Protein AF-A0A2W5FPI5-F1 (afdb_monomer)

Solvent-accessible surface area (backbone atoms only — not comparable to full-atom values): 6799 Å² total; per-residue (Å²): 104,48,68,71,57,52,54,51,28,51,50,28,38,52,53,10,49,49,30,31,54,52,7,72,76,38,72,69,70,50,23,56,49,14,47,40,55,10,27,52,26,40,21,51,25,17,48,60,39,38,32,71,93,38,28,81,51,69,69,59,20,52,53,20,32,53,46,23,54,62,28,43,45,60,48,50,53,52,50,52,51,52,33,50,52,30,52,73,70,68,37,62,70,60,23,51,52,46,49,50,51,51,49,54,50,51,52,51,53,49,49,66,61,34,53,83,38,70,67,50,40,49,52,41,45,74,69,63,71,53,75,85,72,129

pLDDT: mean 82.78, std 10.66, range [35.72, 94.56]

Sequence (134 aa):
MRPTTIVLQCACALIGLLFVLVGLGAKGNAFVGGLVFGSMMFLFASILGADYSTNADAKSRRIFKALALLFACPVLAIGIFYLYETLSAAQWVDASTVAIRLLVYALAVVGIVFDHHPVVRRAVQRLGFSASKR

Mean predicted aligned error: 7.44 Å

Structure (mmCIF, N/CA/C/O backbone):
data_AF-A0A2W5FPI5-F1
#
_entry.id   AF-A0A2W5FPI5-F1
#
loop_
_atom_site.group_PDB
_atom_site.id
_atom_site.type_symbol
_atom_site.label_atom_id
_atom_site.label_alt_id
_atom_site.label_comp_id
_atom_site.label_asym_id
_atom_site.label_entity_id
_atom_site.label_seq_id
_atom_site.pdbx_PDB_ins_code
_atom_site.Cartn_x
_atom_site.Cartn_y
_atom_site.Cartn_z
_atom_site.occupancy
_atom_site.B_iso_or_equiv
_atom_site.auth_seq_id
_atom_site.auth_comp_id
_atom_site.auth_asym_id
_atom_site.auth_atom_id
_atom_site.pdbx_PDB_model_num
ATOM 1 N N . MET A 1 1 ? 6.034 -3.738 -21.566 1.00 72.06 1 MET A N 1
ATOM 2 C CA . MET A 1 1 ? 5.356 -4.219 -20.344 1.00 72.06 1 MET A CA 1
ATOM 3 C C . MET A 1 1 ? 4.520 -5.433 -20.725 1.00 72.06 1 MET A C 1
ATOM 5 O O . MET A 1 1 ? 4.034 -5.448 -21.852 1.00 72.06 1 MET A O 1
ATOM 9 N N . ARG A 1 2 ? 4.413 -6.475 -19.890 1.00 78.56 2 ARG A N 1
ATOM 10 C CA . ARG A 1 2 ? 3.654 -7.682 -20.282 1.00 78.56 2 ARG A CA 1
ATOM 11 C C . ARG A 1 2 ? 2.151 -7.363 -20.371 1.00 78.56 2 ARG A C 1
ATOM 13 O O . ARG A 1 2 ? 1.637 -6.722 -19.454 1.00 78.56 2 ARG A O 1
ATOM 20 N N . PRO A 1 3 ? 1.438 -7.816 -21.419 1.00 82.56 3 PRO A N 1
ATOM 21 C CA . PRO A 1 3 ? 0.024 -7.486 -21.614 1.00 82.56 3 PRO A CA 1
ATOM 22 C C . PRO A 1 3 ? -0.859 -7.986 -20.464 1.00 82.56 3 PRO A C 1
ATOM 24 O O . PRO A 1 3 ? -1.748 -7.271 -20.019 1.00 82.56 3 PRO A O 1
ATOM 27 N N . THR A 1 4 ? -0.556 -9.156 -19.898 1.00 84.69 4 THR A N 1
ATOM 28 C CA . THR A 1 4 ? -1.264 -9.700 -18.728 1.00 84.69 4 THR A CA 1
ATOM 29 C C . THR A 1 4 ? -1.119 -8.828 -17.480 1.00 84.69 4 THR A C 1
ATOM 31 O O . THR A 1 4 ? -2.081 -8.667 -16.733 1.00 84.69 4 THR A O 1
ATOM 34 N N . THR A 1 5 ? 0.048 -8.213 -17.262 1.00 83.88 5 THR A N 1
ATOM 35 C CA . THR A 1 5 ? 0.255 -7.285 -16.142 1.00 83.88 5 THR A CA 1
ATOM 36 C C . THR A 1 5 ? -0.536 -6.000 -16.335 1.00 83.88 5 THR A C 1
ATOM 38 O O . THR A 1 5 ? -1.142 -5.532 -15.380 1.00 83.88 5 THR A O 1
ATOM 41 N N . ILE A 1 6 ? -0.564 -5.453 -17.554 1.00 85.19 6 ILE A N 1
ATOM 42 C CA . ILE A 1 6 ? -1.347 -4.246 -17.854 1.00 85.19 6 ILE A CA 1
ATOM 43 C C . ILE A 1 6 ? -2.830 -4.505 -17.566 1.00 85.19 6 ILE A C 1
ATOM 45 O O . ILE A 1 6 ? -3.470 -3.704 -16.892 1.00 85.19 6 ILE A O 1
ATOM 49 N N . VAL A 1 7 ? -3.361 -5.651 -18.006 1.00 88.81 7 VAL A N 1
ATOM 50 C CA . VAL A 1 7 ? -4.756 -6.033 -17.737 1.00 88.81 7 VAL A CA 1
ATOM 51 C C . VAL A 1 7 ? -5.022 -6.114 -16.234 1.00 88.81 7 VAL A C 1
ATOM 53 O O . VAL A 1 7 ? -6.001 -5.539 -15.762 1.00 88.81 7 VAL A O 1
ATOM 56 N N . LEU A 1 8 ? -4.138 -6.763 -15.469 1.00 88.25 8 LEU A N 1
ATOM 57 C CA . LEU A 1 8 ? -4.285 -6.866 -14.017 1.00 88.25 8 LEU A CA 1
ATOM 58 C C . LEU A 1 8 ? -4.203 -5.495 -13.329 1.00 88.25 8 LEU A C 1
ATOM 60 O O . LEU A 1 8 ? -4.989 -5.213 -12.433 1.00 88.25 8 LEU A O 1
ATOM 64 N N . GLN A 1 9 ? -3.303 -4.617 -13.773 1.00 89.88 9 GLN A N 1
ATOM 65 C CA . GLN A 1 9 ? -3.201 -3.250 -13.260 1.00 89.88 9 GLN A CA 1
ATOM 66 C C . GLN A 1 9 ? -4.458 -2.435 -13.531 1.00 89.88 9 GLN A C 1
ATOM 68 O O . GLN A 1 9 ? -4.953 -1.770 -12.623 1.00 89.88 9 GLN A O 1
ATOM 73 N N . CYS A 1 10 ? -4.979 -2.492 -14.757 1.00 90.62 10 CYS A N 1
ATOM 74 C CA . CYS A 1 10 ? -6.220 -1.821 -15.117 1.00 90.62 10 CYS A CA 1
ATOM 75 C C . CYS A 1 10 ? -7.390 -2.369 -14.297 1.00 90.62 10 CYS A C 1
ATOM 77 O O . CYS A 1 10 ? -8.167 -1.583 -13.767 1.00 90.62 10 CYS A O 1
ATOM 79 N N . ALA A 1 11 ? -7.484 -3.690 -14.121 1.00 93.00 11 ALA A N 1
ATOM 80 C CA . ALA A 1 11 ? -8.508 -4.306 -13.284 1.00 93.00 11 ALA A CA 1
ATOM 81 C C . ALA A 1 11 ? -8.406 -3.837 -11.823 1.00 93.00 11 ALA A C 1
ATOM 83 O O . ALA A 1 11 ? -9.399 -3.378 -11.264 1.00 93.00 11 ALA A O 1
ATOM 84 N N . CYS A 1 12 ? -7.211 -3.863 -11.223 1.00 92.56 12 CYS A N 1
ATOM 85 C CA . CYS A 1 12 ? -6.987 -3.350 -9.870 1.00 92.56 12 CYS A CA 1
ATOM 86 C C . CYS A 1 12 ? -7.345 -1.862 -9.756 1.00 92.56 12 CYS A C 1
ATOM 88 O O . CYS A 1 12 ? -8.026 -1.472 -8.814 1.00 92.56 12 CYS A O 1
ATOM 90 N N . ALA A 1 13 ? -6.945 -1.031 -10.720 1.00 91.00 13 ALA A N 1
ATOM 91 C CA . ALA A 1 13 ? -7.263 0.394 -10.717 1.00 91.00 13 ALA A CA 1
ATOM 92 C C . ALA A 1 13 ? -8.775 0.655 -10.843 1.00 91.00 13 ALA A C 1
ATOM 94 O O . ALA A 1 13 ? -9.304 1.511 -10.139 1.00 91.00 13 ALA A O 1
ATOM 95 N N . LEU A 1 14 ? -9.481 -0.099 -11.692 1.00 94.56 14 LEU A N 1
ATOM 96 C CA . LEU A 1 14 ? -10.934 0.010 -11.856 1.00 94.56 14 LEU A CA 1
ATOM 97 C C . LEU A 1 14 ? -11.685 -0.432 -10.598 1.00 94.56 14 LEU A C 1
ATOM 99 O O . LEU A 1 14 ? -12.592 0.265 -10.149 1.00 94.56 14 LEU A O 1
ATOM 103 N N . ILE A 1 15 ? -11.283 -1.555 -10.000 1.00 93.50 15 ILE A N 1
ATOM 104 C CA . ILE A 1 15 ? -11.854 -2.035 -8.736 1.00 93.50 15 ILE A CA 1
ATOM 105 C C . ILE A 1 15 ? -11.589 -1.012 -7.624 1.00 93.50 15 ILE A C 1
ATOM 107 O O . ILE A 1 15 ? -12.497 -0.673 -6.868 1.00 93.50 15 ILE A O 1
ATOM 111 N N . GLY A 1 16 ? -10.370 -0.472 -7.553 1.00 91.81 16 GLY A N 1
ATOM 112 C CA . GLY A 1 16 ? -10.008 0.568 -6.594 1.00 91.81 16 GLY A CA 1
ATOM 113 C C . GLY A 1 16 ? -10.851 1.828 -6.751 1.00 91.81 16 GLY A C 1
ATOM 114 O O . GLY A 1 16 ? -11.388 2.335 -5.766 1.00 91.81 16 GLY A O 1
ATOM 115 N N . LEU A 1 17 ? -11.040 2.289 -7.989 1.00 92.50 17 LEU A N 1
ATOM 116 C CA . LEU A 1 17 ? -11.907 3.422 -8.298 1.00 92.50 17 LEU A CA 1
ATOM 117 C C . LEU A 1 17 ? -13.347 3.161 -7.848 1.00 92.50 17 LEU A C 1
ATOM 119 O O . LEU A 1 17 ? -13.960 4.035 -7.241 1.00 92.50 17 LEU A O 1
ATOM 123 N N . LEU A 1 18 ? -13.873 1.959 -8.095 1.00 93.31 18 LEU A N 1
ATOM 124 C CA . LEU A 1 18 ? -15.224 1.584 -7.688 1.00 93.31 18 LEU A CA 1
ATOM 125 C C . LEU A 1 18 ? -15.386 1.610 -6.162 1.00 93.31 18 LEU A C 1
ATOM 127 O O . LEU A 1 18 ? -16.360 2.175 -5.673 1.00 93.31 18 LEU A O 1
ATOM 131 N N . PHE A 1 19 ? -14.415 1.094 -5.402 1.00 92.00 19 PHE A N 1
ATOM 132 C CA . PHE A 1 19 ? -14.427 1.192 -3.937 1.00 92.00 19 PHE A CA 1
ATOM 133 C C . PHE A 1 19 ? -14.380 2.637 -3.437 1.00 92.00 19 PHE A C 1
ATOM 135 O O . PHE A 1 19 ? -15.108 2.971 -2.502 1.00 92.00 19 PHE A O 1
ATOM 142 N N . VAL A 1 20 ? -13.578 3.502 -4.067 1.00 88.81 20 VAL A N 1
ATOM 143 C CA . VAL A 1 20 ? -13.548 4.931 -3.721 1.00 88.81 20 VAL A CA 1
ATOM 144 C C . VAL A 1 20 ? -14.902 5.573 -4.006 1.00 88.81 20 VAL A C 1
ATOM 146 O O . VAL A 1 20 ? -15.447 6.224 -3.124 1.00 88.81 20 VAL A O 1
ATOM 149 N N . LEU A 1 21 ? -15.478 5.365 -5.192 1.00 91.19 21 LEU A N 1
ATOM 150 C CA . LEU A 1 21 ? -16.770 5.948 -5.567 1.00 91.19 21 LEU A CA 1
ATOM 151 C C . LEU A 1 21 ? -17.906 5.479 -4.649 1.00 91.19 21 LEU A C 1
ATOM 153 O O . LEU A 1 21 ? -18.700 6.298 -4.189 1.00 91.19 21 LEU A O 1
ATOM 157 N N . VAL A 1 22 ? -17.954 4.182 -4.333 1.00 88.44 22 VAL A N 1
ATOM 158 C CA . VAL A 1 22 ? -18.921 3.624 -3.374 1.00 88.44 22 VAL A CA 1
ATOM 159 C C . VAL A 1 22 ? -18.693 4.208 -1.979 1.00 88.44 22 VAL A C 1
ATOM 161 O O . VAL A 1 22 ? -19.653 4.590 -1.316 1.00 88.44 22 VAL A O 1
ATOM 164 N N . GLY A 1 23 ? -17.434 4.339 -1.553 1.00 86.31 23 GLY A N 1
ATOM 165 C CA . GLY A 1 23 ? -17.070 4.972 -0.288 1.00 86.31 23 GLY A CA 1
ATOM 166 C C . GLY A 1 23 ? -17.535 6.425 -0.203 1.00 86.31 23 GLY A C 1
ATOM 167 O O . GLY A 1 23 ? -18.147 6.801 0.790 1.00 86.31 23 GLY A O 1
ATOM 168 N N . LEU A 1 24 ? -17.320 7.220 -1.257 1.00 85.94 24 LEU A N 1
ATOM 169 C CA . LEU A 1 24 ? -17.767 8.617 -1.346 1.00 85.94 24 LEU A CA 1
ATOM 170 C C . LEU A 1 24 ? -19.297 8.754 -1.296 1.00 85.94 24 LEU A C 1
ATOM 172 O O . LEU A 1 24 ? -19.804 9.743 -0.771 1.00 85.94 24 LEU A O 1
ATOM 176 N N . GLY A 1 25 ? -20.028 7.774 -1.832 1.00 85.44 25 GLY A N 1
ATOM 177 C CA . GLY A 1 25 ? -21.491 7.719 -1.759 1.00 85.44 25 GLY A CA 1
ATOM 178 C C . GLY A 1 25 ? -22.037 7.250 -0.405 1.00 85.44 25 GLY A C 1
ATOM 179 O O . GLY A 1 25 ? -23.230 7.405 -0.140 1.00 85.44 25 GLY A O 1
ATOM 180 N N . ALA A 1 26 ? -21.191 6.683 0.457 1.00 83.75 26 ALA A N 1
ATOM 181 C CA . ALA A 1 26 ? -21.580 6.133 1.748 1.00 83.75 26 ALA A CA 1
ATOM 182 C C . ALA A 1 26 ? -21.230 7.081 2.912 1.00 83.75 26 ALA A C 1
ATOM 184 O O . ALA A 1 26 ? -20.360 7.941 2.810 1.00 83.75 26 ALA A O 1
ATOM 185 N N . LYS A 1 27 ? -21.911 6.928 4.056 1.00 81.94 27 LYS A N 1
ATOM 186 C CA . LYS A 1 27 ? -21.642 7.705 5.282 1.00 81.94 27 LYS A CA 1
ATOM 187 C C . LYS A 1 27 ? -20.979 6.841 6.357 1.00 81.94 27 LYS A C 1
ATOM 189 O O . LYS A 1 27 ? -21.177 5.628 6.406 1.00 81.94 27 LYS A O 1
ATOM 194 N N . GLY A 1 28 ? -20.223 7.481 7.249 1.00 78.12 28 GLY A N 1
ATOM 195 C CA . GLY A 1 28 ? -19.608 6.833 8.411 1.00 78.12 28 GLY A CA 1
ATOM 196 C C . GLY A 1 28 ? -18.531 5.813 8.030 1.00 78.12 28 GLY A C 1
ATOM 197 O O . GLY A 1 28 ? -17.704 6.064 7.158 1.00 78.12 28 GLY A O 1
ATOM 198 N N . ASN A 1 29 ? -18.544 4.643 8.667 1.00 78.38 29 ASN A N 1
ATOM 199 C CA . ASN A 1 29 ? -17.490 3.631 8.508 1.00 78.38 29 ASN A CA 1
ATOM 200 C C . ASN A 1 29 ? -17.379 3.065 7.082 1.00 78.38 29 ASN A C 1
ATOM 202 O O . ASN A 1 29 ? -16.307 2.616 6.681 1.00 78.38 29 ASN A O 1
ATOM 206 N N . ALA A 1 30 ? -18.454 3.125 6.292 1.00 79.00 30 ALA A N 1
ATOM 207 C CA . ALA A 1 30 ? -18.439 2.692 4.897 1.00 79.00 30 ALA A CA 1
ATOM 208 C C . ALA A 1 30 ? -17.596 3.617 3.996 1.00 79.00 30 ALA A C 1
ATOM 210 O O . ALA A 1 30 ? -16.947 3.136 3.068 1.00 79.00 30 ALA A O 1
ATOM 211 N N . PHE A 1 31 ? -17.528 4.917 4.312 1.00 82.50 31 PHE A N 1
ATOM 212 C CA . PHE A 1 31 ? -16.643 5.869 3.632 1.00 82.50 31 PHE A CA 1
ATOM 213 C C . PHE A 1 31 ? -15.172 5.534 3.886 1.00 82.50 31 PHE A C 1
ATOM 215 O O . PHE A 1 31 ? -14.381 5.416 2.950 1.00 82.50 31 PHE A O 1
ATOM 222 N N . VAL A 1 32 ? -14.823 5.301 5.156 1.00 83.62 32 VAL A N 1
ATOM 223 C CA . VAL A 1 32 ? -13.463 4.921 5.565 1.00 83.62 32 VAL A CA 1
ATOM 224 C C . VAL A 1 32 ? -13.070 3.594 4.916 1.00 83.62 32 VAL A C 1
ATOM 226 O O . VAL A 1 32 ? -12.008 3.503 4.307 1.00 83.62 32 VAL A O 1
ATOM 229 N N . GLY A 1 33 ? -13.953 2.591 4.958 1.00 83.62 33 GLY A N 1
ATOM 230 C CA . GLY A 1 33 ? -13.732 1.300 4.306 1.00 83.62 33 GLY A CA 1
ATOM 231 C C . GLY A 1 33 ? -13.492 1.431 2.801 1.00 83.62 33 GLY A C 1
ATOM 232 O O . GLY A 1 33 ? -12.504 0.902 2.295 1.00 83.62 33 GLY A O 1
ATOM 233 N N . GLY A 1 34 ? -14.335 2.184 2.089 1.00 85.44 34 GLY A N 1
ATOM 234 C CA . GLY A 1 34 ? -14.177 2.412 0.649 1.00 85.44 34 GLY A CA 1
ATOM 235 C C . GLY A 1 34 ? -12.856 3.096 0.286 1.00 85.44 34 GLY A C 1
ATOM 236 O O . GLY A 1 34 ? -12.184 2.674 -0.655 1.00 85.44 34 GLY A O 1
ATOM 237 N N . LEU A 1 35 ? -12.419 4.085 1.074 1.00 86.12 35 LEU A N 1
ATOM 238 C CA . LEU A 1 35 ? -11.116 4.732 0.884 1.00 86.12 35 LEU A CA 1
ATOM 239 C C . LEU A 1 35 ? -9.937 3.788 1.160 1.00 86.12 35 LEU A C 1
ATOM 241 O O . LEU A 1 35 ? -8.963 3.799 0.403 1.00 86.12 35 LEU A O 1
ATOM 245 N N . VAL A 1 36 ? -10.011 2.948 2.197 1.00 87.94 36 VAL A N 1
ATOM 246 C CA . VAL A 1 36 ? -8.961 1.958 2.507 1.00 87.94 36 VAL A CA 1
ATOM 247 C C . VAL A 1 36 ? -8.857 0.921 1.397 1.00 87.94 36 VAL A C 1
ATOM 249 O O . VAL A 1 3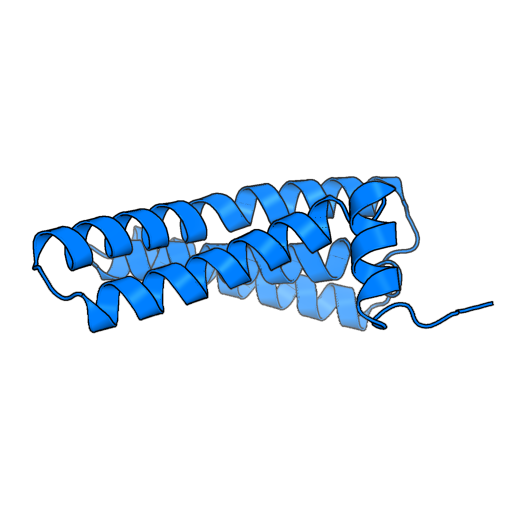6 ? -7.785 0.738 0.827 1.00 87.94 36 VAL A O 1
ATOM 252 N N . PHE A 1 37 ? -9.961 0.261 1.049 1.00 89.25 37 PHE A N 1
ATOM 253 C CA . PHE A 1 37 ? -9.942 -0.775 0.017 1.00 89.25 37 PHE A CA 1
ATOM 254 C C . PHE A 1 37 ? -9.578 -0.195 -1.350 1.00 89.25 37 PHE A C 1
ATOM 256 O O . PHE A 1 37 ? -8.774 -0.784 -2.074 1.00 89.25 37 PHE A O 1
ATOM 263 N N . GLY A 1 38 ? -10.085 0.996 -1.669 1.00 90.44 38 GLY A N 1
ATOM 264 C CA . GLY A 1 38 ? -9.721 1.726 -2.876 1.00 90.44 38 GLY A CA 1
ATOM 265 C C . GLY A 1 38 ? -8.222 2.006 -2.960 1.00 90.44 38 GLY A C 1
ATOM 266 O O . GLY A 1 38 ? -7.569 1.626 -3.934 1.00 90.44 38 GLY A O 1
ATOM 267 N N . SER A 1 39 ? -7.651 2.606 -1.912 1.00 89.31 39 SER A N 1
ATOM 268 C CA . SER A 1 39 ? -6.214 2.906 -1.847 1.00 89.31 39 SER A CA 1
ATOM 269 C C . SER A 1 39 ? -5.338 1.648 -1.873 1.00 89.31 39 SER A C 1
ATOM 271 O O . SER A 1 39 ? -4.326 1.643 -2.573 1.00 89.31 39 SER A O 1
ATOM 273 N N . MET A 1 40 ? -5.751 0.545 -1.238 1.00 90.06 40 MET A N 1
ATOM 274 C CA . MET A 1 40 ? -5.053 -0.746 -1.341 1.00 90.06 40 MET A CA 1
ATOM 275 C C . MET A 1 40 ? -5.026 -1.292 -2.775 1.00 90.06 40 MET A C 1
ATOM 277 O O . MET A 1 40 ? -3.995 -1.787 -3.232 1.00 90.06 40 MET A O 1
ATOM 281 N N . MET A 1 41 ? -6.129 -1.191 -3.517 1.00 93.06 41 MET A N 1
ATOM 282 C CA . MET A 1 41 ? -6.172 -1.661 -4.906 1.00 93.06 41 MET A CA 1
ATOM 283 C C . MET A 1 41 ? -5.294 -0.809 -5.831 1.00 93.06 41 MET A C 1
ATOM 285 O O . MET A 1 41 ? -4.568 -1.350 -6.671 1.00 93.06 41 MET A O 1
ATOM 289 N N . PHE A 1 42 ? -5.282 0.513 -5.636 1.00 90.81 42 PHE A N 1
ATOM 290 C CA . PHE A 1 42 ? -4.364 1.404 -6.352 1.00 90.81 42 PHE A CA 1
ATOM 291 C C . PHE A 1 42 ? -2.896 1.172 -5.975 1.00 90.81 42 PHE A C 1
ATOM 293 O O . PHE A 1 42 ? -2.016 1.247 -6.840 1.00 90.81 42 PHE A O 1
ATOM 300 N N . LEU A 1 43 ? -2.621 0.827 -4.715 1.00 91.06 43 LEU A N 1
ATOM 301 C CA . LEU A 1 43 ? -1.297 0.405 -4.274 1.00 91.06 43 LEU A CA 1
ATOM 302 C C . LEU A 1 43 ? -0.849 -0.855 -5.023 1.00 91.06 43 LEU A C 1
ATOM 304 O O . LEU A 1 43 ? 0.246 -0.859 -5.582 1.00 91.06 43 LEU A O 1
ATOM 308 N N . PHE A 1 44 ? -1.685 -1.893 -5.109 1.00 90.19 44 PHE A N 1
ATOM 309 C CA . PHE A 1 44 ? -1.338 -3.112 -5.849 1.00 90.19 44 PHE A CA 1
ATOM 310 C C . PHE A 1 44 ? -1.097 -2.848 -7.339 1.00 90.19 44 PHE A C 1
ATOM 312 O O . PHE A 1 44 ? -0.099 -3.321 -7.889 1.00 90.19 44 PHE A O 1
ATOM 319 N N . ALA A 1 45 ? -1.940 -2.032 -7.979 1.00 91.44 45 ALA A N 1
ATOM 320 C CA . ALA A 1 45 ? -1.730 -1.615 -9.367 1.00 91.44 45 ALA A CA 1
ATOM 321 C C . ALA A 1 45 ? -0.378 -0.897 -9.549 1.00 91.44 45 ALA A C 1
ATOM 323 O O . ALA A 1 45 ? 0.345 -1.141 -10.520 1.00 91.44 45 ALA A O 1
ATOM 324 N N . SER A 1 46 ? -0.007 -0.057 -8.582 1.00 88.81 46 SER A N 1
ATOM 325 C CA . SER A 1 46 ? 1.262 0.673 -8.581 1.00 88.81 46 SER A CA 1
ATOM 326 C C . SER A 1 46 ? 2.461 -0.257 -8.371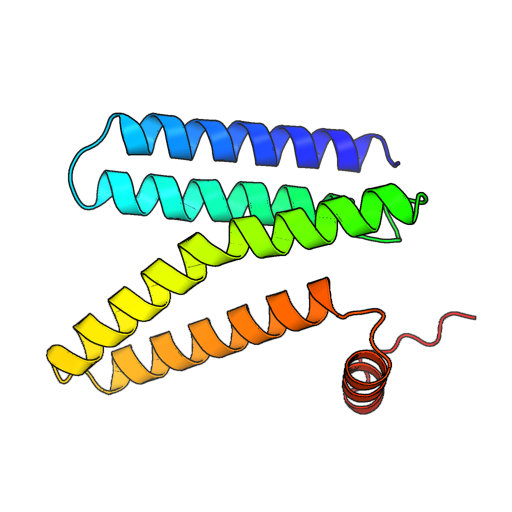 1.00 88.81 46 SER A C 1
ATOM 328 O O . SER A 1 46 ? 3.443 -0.159 -9.103 1.00 88.81 46 SER A O 1
ATOM 330 N N . ILE A 1 47 ? 2.373 -1.227 -7.456 1.00 88.75 47 ILE A N 1
ATOM 331 C CA . ILE A 1 47 ? 3.435 -2.221 -7.219 1.00 88.75 47 ILE A CA 1
ATOM 332 C C . ILE A 1 47 ? 3.690 -3.061 -8.476 1.00 88.75 47 ILE A C 1
ATOM 334 O O . ILE A 1 47 ? 4.841 -3.226 -8.881 1.00 88.75 47 ILE A O 1
ATOM 338 N N . LEU A 1 48 ? 2.630 -3.515 -9.151 1.00 88.44 48 LEU A N 1
ATOM 339 C CA . LEU A 1 48 ? 2.742 -4.253 -10.416 1.00 88.44 48 LEU A CA 1
ATOM 340 C C . LEU A 1 48 ? 3.462 -3.452 -11.515 1.00 88.44 48 LEU A C 1
ATOM 342 O O . LEU A 1 48 ? 4.049 -4.047 -12.418 1.00 88.44 48 LEU A O 1
ATOM 346 N N . GLY A 1 49 ? 3.425 -2.118 -11.445 1.00 85.38 49 GLY A N 1
ATOM 347 C CA . GLY A 1 49 ? 4.071 -1.220 -12.409 1.00 85.38 49 GLY A CA 1
ATOM 348 C C . GLY A 1 49 ? 5.489 -0.827 -12.029 1.00 85.38 49 GLY A C 1
ATOM 349 O O . GLY A 1 49 ? 6.292 -0.480 -12.900 1.00 85.38 49 GLY A O 1
ATOM 350 N N . ALA A 1 50 ? 5.786 -0.894 -10.733 1.00 85.31 50 ALA A N 1
ATOM 351 C CA . ALA A 1 50 ? 7.103 -0.693 -10.155 1.00 85.31 50 ALA A CA 1
ATOM 352 C C . ALA A 1 50 ? 8.019 -1.917 -10.328 1.00 85.31 50 ALA A C 1
ATOM 354 O O . ALA A 1 50 ? 9.237 -1.767 -10.212 1.00 85.31 50 ALA A O 1
ATOM 355 N N . ASP A 1 51 ? 7.458 -3.097 -10.607 1.00 84.31 51 ASP A N 1
ATOM 356 C CA . ASP A 1 51 ? 8.213 -4.337 -10.780 1.00 84.31 51 ASP A CA 1
ATOM 357 C C . ASP A 1 51 ? 9.073 -4.327 -12.063 1.00 84.31 51 ASP A C 1
ATOM 359 O O . ASP A 1 51 ? 8.649 -3.963 -13.162 1.00 84.31 51 ASP A O 1
ATOM 363 N N . TYR A 1 52 ? 10.325 -4.752 -11.908 1.00 81.12 52 TYR A N 1
ATOM 364 C CA . TYR A 1 52 ? 11.314 -4.912 -12.971 1.00 81.12 52 TYR A CA 1
ATOM 365 C C . TYR A 1 52 ? 10.991 -6.081 -13.906 1.00 81.12 52 TYR A C 1
ATOM 367 O O . TYR A 1 52 ? 11.401 -6.059 -15.067 1.00 81.12 52 TYR A O 1
ATOM 375 N N . SER A 1 53 ? 10.258 -7.092 -13.430 1.00 80.00 53 SER A N 1
ATOM 376 C CA . SER A 1 53 ? 9.876 -8.248 -14.249 1.00 80.00 53 SER A CA 1
ATOM 377 C C . SER A 1 53 ? 8.782 -7.915 -15.274 1.00 80.00 53 SER A C 1
ATOM 379 O O . SER A 1 53 ? 8.679 -8.551 -16.330 1.00 80.00 53 SER A O 1
ATOM 381 N N . THR A 1 54 ? 7.984 -6.888 -14.980 1.00 80.56 54 THR A N 1
ATOM 382 C CA . THR A 1 54 ? 6.820 -6.490 -15.770 1.00 80.56 54 THR A CA 1
ATOM 383 C C . THR A 1 54 ? 7.083 -5.226 -16.579 1.00 80.56 54 THR A C 1
ATOM 385 O O . THR A 1 54 ? 6.630 -5.151 -17.725 1.00 80.56 54 THR A O 1
ATOM 388 N N . ASN A 1 55 ? 7.839 -4.263 -16.037 1.00 83.44 55 ASN A N 1
ATOM 389 C CA . ASN A 1 55 ? 8.113 -2.966 -16.645 1.00 83.44 55 ASN A CA 1
ATOM 390 C C . ASN A 1 55 ? 9.616 -2.751 -16.881 1.00 83.44 55 ASN A C 1
ATOM 392 O O . ASN A 1 55 ? 10.387 -2.568 -15.943 1.00 83.44 55 ASN A O 1
ATOM 396 N N . ALA A 1 56 ? 10.037 -2.718 -18.147 1.00 83.31 56 ALA A N 1
ATOM 397 C CA . ALA A 1 56 ? 11.438 -2.519 -18.522 1.00 83.31 56 ALA A CA 1
ATOM 398 C C . ALA A 1 56 ? 11.901 -1.054 -18.399 1.00 83.31 56 ALA A C 1
ATOM 400 O O . ALA A 1 56 ? 13.093 -0.812 -18.188 1.00 83.31 56 ALA A O 1
ATOM 401 N N . ASP A 1 57 ? 10.988 -0.077 -18.436 1.00 86.56 57 ASP A N 1
ATOM 402 C CA . ASP A 1 57 ? 11.346 1.341 -18.374 1.00 86.56 57 ASP A CA 1
ATOM 403 C C . ASP A 1 57 ? 11.615 1.807 -16.932 1.00 86.56 57 ASP A C 1
ATOM 405 O O . ASP A 1 57 ? 10.734 1.830 -16.069 1.00 86.56 57 ASP A O 1
ATOM 409 N N . ALA A 1 58 ? 12.854 2.231 -16.676 1.00 83.69 58 ALA A N 1
ATOM 410 C CA . ALA A 1 58 ? 13.285 2.736 -15.378 1.00 83.69 58 ALA A CA 1
ATOM 411 C C . ALA A 1 58 ? 12.564 4.022 -14.955 1.00 83.69 58 ALA A C 1
ATOM 413 O O . ALA A 1 58 ? 12.333 4.214 -13.757 1.00 83.69 58 ALA A O 1
ATOM 414 N N . LYS A 1 59 ? 12.201 4.894 -15.906 1.00 85.81 59 LYS A N 1
ATOM 415 C CA . LYS A 1 59 ? 11.497 6.145 -15.601 1.00 85.81 59 LYS A CA 1
ATOM 416 C C . LYS A 1 59 ? 10.066 5.847 -15.162 1.00 85.81 59 LYS A C 1
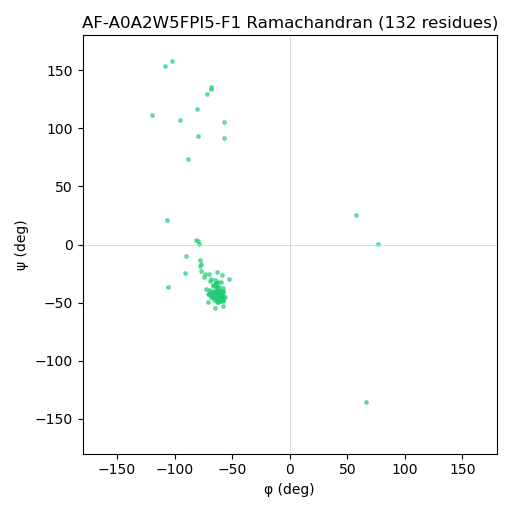ATOM 418 O O . LYS A 1 59 ? 9.660 6.290 -14.089 1.00 85.81 59 LYS A O 1
ATOM 423 N N . SER A 1 60 ? 9.347 5.032 -15.933 1.00 84.81 60 SER A N 1
ATOM 424 C CA . SER A 1 60 ? 8.006 4.557 -15.583 1.00 84.81 60 SER A CA 1
ATOM 425 C C . SER A 1 60 ? 7.974 3.845 -14.221 1.00 84.81 60 SER A C 1
ATOM 427 O O . SER A 1 60 ? 7.144 4.186 -13.377 1.00 84.81 60 SER A O 1
ATOM 429 N N . ARG A 1 61 ? 8.931 2.950 -13.929 1.00 86.75 61 ARG A N 1
ATOM 430 C CA . ARG A 1 61 ? 9.012 2.283 -12.612 1.00 86.75 61 ARG A CA 1
ATOM 431 C C . ARG A 1 61 ? 9.140 3.263 -11.445 1.00 86.75 61 ARG A C 1
ATOM 433 O O . ARG A 1 61 ? 8.511 3.054 -10.414 1.00 86.75 61 ARG A O 1
ATOM 440 N N . ARG A 1 62 ? 9.934 4.334 -11.580 1.00 84.75 62 ARG A N 1
ATOM 441 C CA . ARG A 1 62 ? 10.067 5.357 -10.520 1.00 84.75 62 ARG A CA 1
ATOM 442 C C . ARG A 1 62 ? 8.745 6.071 -10.248 1.00 84.75 62 ARG A C 1
ATOM 444 O O . ARG A 1 62 ? 8.422 6.304 -9.088 1.00 84.75 62 ARG A O 1
ATOM 451 N N . ILE A 1 63 ? 7.975 6.367 -11.295 1.00 88.50 63 ILE A N 1
ATOM 452 C CA . ILE A 1 63 ? 6.642 6.971 -11.161 1.00 88.50 63 ILE A CA 1
ATOM 453 C C . ILE A 1 63 ? 5.716 6.018 -10.402 1.00 88.50 63 ILE A C 1
ATOM 455 O O . ILE A 1 63 ? 5.084 6.421 -9.432 1.00 88.50 63 ILE A O 1
ATOM 459 N N . PHE A 1 64 ? 5.696 4.737 -10.771 1.00 89.19 64 PHE A N 1
ATOM 460 C CA . PHE A 1 64 ? 4.883 3.738 -10.079 1.00 89.19 64 PHE A CA 1
ATOM 461 C C . PHE A 1 64 ? 5.300 3.509 -8.619 1.00 89.19 64 PHE A C 1
ATOM 463 O O . PHE A 1 64 ? 4.437 3.309 -7.770 1.00 89.19 64 PHE A O 1
ATOM 470 N N . LYS A 1 65 ? 6.591 3.614 -8.286 1.00 87.38 65 LYS A N 1
ATOM 471 C CA . LYS A 1 65 ? 7.062 3.595 -6.888 1.00 87.38 65 LYS A CA 1
ATOM 472 C C . LYS A 1 65 ? 6.565 4.802 -6.095 1.00 87.38 65 LYS A C 1
ATOM 474 O O . LYS A 1 65 ? 6.131 4.643 -4.957 1.00 87.38 65 LYS A O 1
ATOM 479 N N . ALA A 1 66 ? 6.586 5.991 -6.696 1.00 87.31 66 ALA A N 1
ATOM 480 C CA . ALA A 1 66 ? 6.035 7.191 -6.071 1.00 87.31 66 ALA A CA 1
ATOM 481 C C . ALA A 1 66 ? 4.512 7.081 -5.873 1.00 87.31 66 ALA A C 1
ATOM 483 O O . ALA A 1 66 ? 4.008 7.428 -4.808 1.00 87.31 66 ALA A O 1
ATOM 484 N N . LEU A 1 67 ? 3.791 6.530 -6.856 1.00 88.69 67 LEU A N 1
ATOM 485 C CA . LEU A 1 67 ? 2.358 6.245 -6.736 1.00 88.69 67 LEU A CA 1
ATOM 486 C C . LEU A 1 67 ? 2.072 5.219 -5.634 1.00 88.69 67 LEU A C 1
ATOM 488 O O . LEU A 1 67 ? 1.157 5.424 -4.844 1.00 88.69 67 LEU A O 1
ATOM 492 N N . ALA A 1 68 ? 2.881 4.163 -5.517 1.00 88.69 68 ALA A N 1
ATOM 493 C CA . ALA A 1 68 ? 2.748 3.191 -4.435 1.00 88.69 68 ALA A CA 1
ATOM 494 C C . ALA A 1 68 ? 2.895 3.860 -3.057 1.00 88.69 68 ALA A C 1
ATOM 496 O O . ALA A 1 68 ? 2.089 3.606 -2.167 1.00 88.69 68 ALA A O 1
ATOM 497 N N . LEU A 1 69 ? 3.856 4.774 -2.889 1.00 88.06 69 LEU A N 1
ATOM 498 C CA . LEU A 1 69 ? 3.984 5.543 -1.649 1.00 88.06 69 LEU A CA 1
ATOM 499 C C . LEU A 1 69 ? 2.742 6.411 -1.389 1.00 88.06 69 LEU A C 1
ATOM 501 O O . LEU A 1 69 ? 2.206 6.395 -0.283 1.00 88.06 69 LEU A O 1
ATOM 505 N N . LEU A 1 70 ? 2.259 7.122 -2.412 1.00 88.69 70 LEU A N 1
ATOM 506 C CA . LEU A 1 70 ? 1.081 7.986 -2.308 1.00 88.69 70 LEU A CA 1
ATOM 507 C C . LEU A 1 70 ? -0.167 7.201 -1.872 1.00 88.69 70 LEU A C 1
ATOM 509 O O . LEU A 1 70 ? -0.881 7.633 -0.970 1.00 88.69 70 LEU A O 1
ATOM 513 N N . PHE A 1 71 ? -0.409 6.034 -2.474 1.00 89.75 71 PHE A N 1
ATOM 514 C CA . PHE A 1 71 ? -1.558 5.186 -2.145 1.00 89.75 71 PHE A CA 1
ATOM 515 C C . PHE A 1 71 ? -1.383 4.394 -0.845 1.00 89.75 71 PHE A C 1
ATOM 517 O O . PHE A 1 71 ? -2.373 3.952 -0.266 1.00 89.75 71 PHE A O 1
ATOM 524 N N . ALA A 1 72 ? -0.160 4.254 -0.333 1.00 88.06 72 ALA A N 1
ATOM 525 C CA . ALA A 1 72 ? 0.069 3.673 0.983 1.00 88.06 72 ALA A CA 1
ATOM 526 C C . ALA A 1 72 ? -0.302 4.626 2.133 1.00 88.06 72 ALA A C 1
ATOM 528 O O . ALA A 1 72 ? -0.676 4.152 3.209 1.00 88.06 72 ALA A O 1
ATOM 529 N N . CYS A 1 73 ? -0.227 5.946 1.920 1.00 87.81 73 CYS A N 1
ATOM 530 C CA . CYS A 1 73 ? -0.473 6.953 2.957 1.00 87.81 73 CYS A CA 1
ATOM 531 C C . CYS A 1 73 ? -1.869 6.862 3.605 1.00 87.81 73 CYS A C 1
ATOM 533 O O . CYS A 1 73 ? -1.922 6.846 4.834 1.00 87.81 73 CYS A O 1
ATOM 535 N N . PRO A 1 74 ? -2.991 6.754 2.860 1.00 86.06 74 PRO A N 1
ATOM 536 C CA . PRO A 1 74 ? -4.317 6.616 3.468 1.00 86.06 74 PRO A CA 1
ATOM 537 C C . PRO A 1 74 ? -4.443 5.376 4.360 1.00 86.06 74 PRO A C 1
ATOM 539 O O . PRO A 1 74 ? -5.008 5.452 5.448 1.00 86.06 74 PRO A O 1
ATOM 542 N N . VAL A 1 75 ? -3.863 4.249 3.935 1.00 87.31 75 VAL A N 1
ATOM 543 C CA . VAL A 1 75 ? -3.870 2.994 4.703 1.00 87.31 75 VAL A CA 1
ATOM 544 C C . VAL A 1 75 ? -3.077 3.150 6.003 1.00 87.31 75 VAL A C 1
ATOM 546 O O . VAL A 1 75 ? -3.549 2.740 7.062 1.00 87.31 75 VAL A O 1
ATOM 549 N N . LEU A 1 76 ? -1.902 3.791 5.946 1.00 89.31 76 LEU A N 1
ATOM 550 C CA . LEU A 1 76 ? -1.105 4.096 7.138 1.00 89.31 76 LEU A CA 1
ATOM 551 C C . LEU A 1 76 ? -1.840 5.045 8.082 1.00 89.31 76 LEU A C 1
ATOM 553 O O . LEU A 1 76 ? -1.898 4.774 9.276 1.00 89.31 76 LEU A O 1
ATOM 557 N N . ALA A 1 77 ? -2.418 6.127 7.561 1.00 88.75 77 ALA A N 1
ATOM 558 C CA . ALA A 1 77 ? -3.136 7.110 8.365 1.00 88.75 77 ALA A CA 1
ATOM 559 C C . ALA A 1 77 ? -4.305 6.468 9.125 1.00 88.75 77 ALA A C 1
ATOM 561 O O . ALA A 1 77 ? -4.451 6.677 10.328 1.00 88.75 77 ALA A O 1
ATOM 562 N N . ILE A 1 78 ? -5.093 5.630 8.447 1.00 88.19 78 ILE A N 1
ATOM 563 C CA . ILE A 1 78 ? -6.241 4.947 9.052 1.00 88.19 78 ILE A CA 1
ATOM 564 C C . ILE A 1 78 ? -5.788 3.876 10.044 1.00 88.19 78 ILE A C 1
ATOM 566 O O . ILE A 1 78 ? -6.374 3.753 11.117 1.00 88.19 78 ILE A O 1
ATOM 570 N N . GLY A 1 79 ? -4.720 3.137 9.741 1.00 86.88 79 GLY A N 1
ATOM 571 C CA . GLY A 1 79 ? -4.170 2.179 10.693 1.00 86.88 79 GLY A CA 1
ATOM 572 C C . GLY A 1 79 ? -3.610 2.859 11.948 1.00 86.88 79 GLY A C 1
ATOM 573 O O . GLY A 1 79 ? -3.867 2.380 13.048 1.00 86.88 79 GLY A O 1
ATOM 574 N N . ILE A 1 80 ? -2.909 3.993 11.815 1.00 90.38 80 ILE A N 1
ATOM 575 C CA . ILE A 1 80 ? -2.414 4.788 12.955 1.00 90.38 80 ILE A CA 1
ATOM 576 C C . ILE A 1 80 ? -3.584 5.321 13.785 1.00 90.38 80 ILE A C 1
ATOM 578 O O . ILE A 1 80 ? -3.544 5.246 15.010 1.00 90.38 80 ILE A O 1
ATOM 582 N N . PHE A 1 81 ? -4.640 5.811 13.133 1.00 90.12 81 PHE A N 1
ATOM 583 C CA . PHE A 1 81 ? -5.861 6.232 13.815 1.00 90.12 81 PHE A CA 1
ATOM 584 C C . PHE A 1 81 ? -6.493 5.072 14.603 1.00 90.12 81 PHE A C 1
ATOM 586 O O . PHE A 1 81 ? -6.802 5.220 15.781 1.00 90.12 81 PHE A O 1
ATOM 593 N N . TYR A 1 82 ? -6.593 3.883 14.004 1.00 86.25 82 TYR A N 1
ATOM 594 C CA . TYR A 1 82 ? -7.111 2.693 14.686 1.00 86.25 82 TYR A CA 1
ATOM 595 C C . TYR A 1 82 ? -6.214 2.234 15.851 1.00 86.25 82 TYR A C 1
ATOM 597 O O . TYR A 1 82 ? -6.706 1.784 16.887 1.00 86.25 82 TYR A O 1
ATOM 605 N N . LEU A 1 83 ? -4.893 2.382 15.718 1.00 89.00 83 LEU A N 1
ATOM 606 C CA . LEU A 1 83 ? -3.951 2.129 16.809 1.00 89.00 83 LEU A CA 1
ATOM 607 C C . LEU A 1 83 ? -4.171 3.109 17.973 1.00 89.00 83 LEU A C 1
ATOM 609 O O . LEU A 1 83 ? -4.150 2.704 19.131 1.00 89.00 83 LEU A O 1
ATOM 613 N N . TYR A 1 84 ? -4.408 4.385 17.674 1.00 90.50 84 TYR A N 1
ATOM 614 C CA . TYR A 1 84 ? -4.696 5.402 18.684 1.00 90.50 84 TYR A CA 1
ATOM 615 C C . TYR A 1 84 ? -6.003 5.114 19.440 1.00 90.50 84 TYR A C 1
ATOM 617 O O . TYR A 1 84 ? -6.024 5.165 20.671 1.00 90.50 84 TYR A O 1
ATOM 625 N N . GLU A 1 85 ? -7.067 4.749 18.725 1.00 88.44 85 GLU A N 1
ATOM 626 C CA . GLU A 1 85 ? -8.351 4.354 19.320 1.00 88.44 85 GLU A CA 1
ATOM 627 C C . GLU A 1 85 ? -8.205 3.120 20.228 1.00 88.44 85 GLU A C 1
ATOM 629 O O . GLU A 1 85 ? -8.652 3.128 21.374 1.00 88.44 85 GLU A O 1
ATOM 634 N N . THR A 1 86 ? -7.510 2.073 19.765 1.00 88.06 86 THR A N 1
ATOM 635 C CA . THR A 1 86 ? -7.312 0.832 20.547 1.00 88.06 86 THR A CA 1
ATOM 636 C C . THR A 1 86 ? -6.440 1.039 21.789 1.00 88.06 86 THR A C 1
ATOM 638 O O . THR A 1 86 ? -6.719 0.459 22.842 1.00 88.06 86 THR A O 1
ATOM 641 N N . LEU A 1 87 ? -5.425 1.907 21.706 1.00 89.00 87 LEU A N 1
ATOM 642 C CA . LEU A 1 87 ? -4.642 2.337 22.868 1.00 89.00 87 LEU A CA 1
ATOM 643 C C . LEU A 1 87 ? -5.495 3.129 23.866 1.00 89.00 87 LEU A C 1
ATOM 645 O O . LEU A 1 87 ? -5.393 2.903 25.071 1.00 89.00 87 LEU A O 1
ATOM 649 N N . SER A 1 88 ? -6.360 4.016 23.372 1.00 87.31 88 SER A N 1
ATOM 650 C CA . SER A 1 88 ? -7.241 4.835 24.215 1.00 87.31 88 SER A CA 1
ATOM 651 C C . SER A 1 88 ? -8.313 3.996 24.920 1.00 87.31 88 SER A C 1
ATOM 653 O O . SER A 1 88 ? -8.691 4.302 26.048 1.00 87.3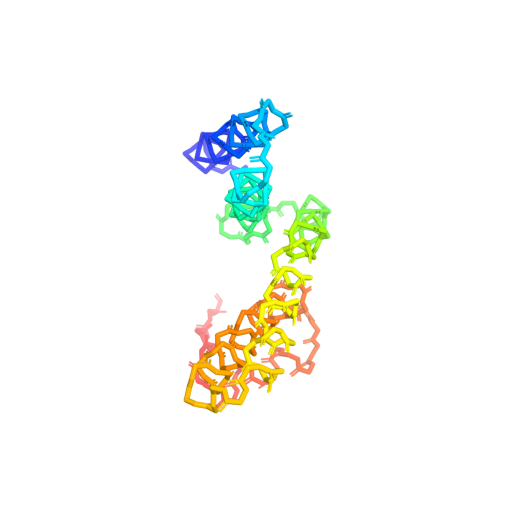1 88 SER A O 1
ATOM 655 N N . ALA A 1 89 ? -8.742 2.891 24.305 1.00 87.06 89 ALA A N 1
ATOM 656 C CA . ALA A 1 89 ? -9.641 1.902 24.901 1.00 87.06 89 ALA A CA 1
ATOM 657 C C . ALA A 1 89 ? -8.944 0.909 25.863 1.00 87.06 89 ALA A C 1
ATOM 659 O O . ALA A 1 89 ? -9.591 -0.016 26.354 1.00 87.06 89 ALA A O 1
ATOM 660 N N . ALA A 1 90 ? -7.638 1.067 26.124 1.00 86.06 90 ALA A N 1
ATOM 661 C CA . ALA A 1 90 ? -6.813 0.171 26.947 1.00 86.06 90 ALA A CA 1
ATOM 662 C C . ALA A 1 90 ? -6.786 -1.303 26.475 1.00 86.06 90 ALA A C 1
ATOM 664 O O . ALA A 1 90 ? -6.513 -2.221 27.254 1.00 86.06 90 ALA A O 1
ATOM 665 N N . GLN A 1 91 ? -7.025 -1.546 25.182 1.00 88.50 91 GLN A N 1
ATOM 666 C CA . GLN A 1 91 ? -7.008 -2.879 24.573 1.00 88.50 91 GLN A CA 1
ATOM 667 C C . GLN A 1 91 ? -5.597 -3.236 24.089 1.00 88.50 91 GLN A C 1
ATOM 669 O O . GLN A 1 91 ? -5.298 -3.247 22.896 1.00 88.50 91 GLN A O 1
ATOM 674 N N . TRP A 1 92 ? -4.701 -3.537 25.030 1.00 84.94 92 TRP A N 1
ATOM 675 C CA . TRP A 1 92 ? -3.271 -3.738 24.753 1.00 84.94 92 TRP A CA 1
ATOM 676 C C . TRP A 1 92 ? -2.965 -4.844 23.733 1.00 84.94 92 TRP A C 1
ATOM 678 O O . TRP A 1 92 ? -2.057 -4.696 22.914 1.00 84.94 92 TRP A O 1
ATOM 688 N N . VAL A 1 93 ? -3.723 -5.944 23.754 1.00 87.75 93 VAL A N 1
ATOM 689 C CA . VAL A 1 93 ? -3.526 -7.076 22.832 1.00 87.75 93 VAL A CA 1
ATOM 690 C C . VAL A 1 93 ? -3.868 -6.672 21.396 1.00 87.75 93 VAL A C 1
ATOM 692 O O . VAL A 1 93 ? -3.075 -6.906 20.479 1.00 87.75 93 VAL A O 1
ATOM 695 N N . ASP A 1 94 ? -4.992 -5.987 21.203 1.00 81.25 94 ASP A N 1
ATOM 696 C CA . ASP A 1 94 ? -5.417 -5.517 19.886 1.00 81.25 94 ASP A CA 1
ATOM 697 C C . ASP A 1 94 ? -4.486 -4.416 19.373 1.00 81.25 94 ASP A C 1
ATOM 699 O O . ASP A 1 94 ? -4.013 -4.493 18.237 1.00 81.25 94 ASP A O 1
ATOM 703 N N . ALA A 1 95 ? -4.108 -3.469 20.236 1.00 81.44 95 ALA A N 1
ATOM 704 C CA . ALA A 1 95 ? -3.137 -2.429 19.911 1.00 81.44 95 ALA A CA 1
ATOM 705 C C . ALA A 1 95 ? -1.786 -3.025 19.472 1.00 81.44 95 ALA A C 1
ATOM 707 O O . ALA A 1 95 ? -1.227 -2.607 18.457 1.00 81.44 95 ALA A O 1
ATOM 708 N N . SER A 1 96 ? -1.278 -4.049 20.169 1.00 86.69 96 SER A N 1
ATOM 709 C CA . SER A 1 96 ? -0.026 -4.719 19.784 1.00 86.69 96 SER A CA 1
ATOM 710 C C . SER A 1 96 ? -0.129 -5.403 18.414 1.00 86.69 96 SER A C 1
ATOM 712 O O . SER A 1 96 ? 0.774 -5.287 17.583 1.00 86.69 96 SER A O 1
ATOM 714 N N . THR A 1 97 ? -1.267 -6.038 18.129 1.00 88.31 97 THR A N 1
ATOM 715 C CA . THR A 1 97 ? -1.520 -6.704 16.847 1.00 88.31 97 THR A CA 1
ATOM 716 C C . THR A 1 97 ? -1.596 -5.691 15.705 1.00 88.31 97 THR A C 1
ATOM 718 O O . THR A 1 97 ? -1.001 -5.897 14.642 1.00 88.31 97 THR A O 1
ATOM 721 N N . VAL A 1 98 ? -2.292 -4.572 15.919 1.00 86.31 98 VAL A N 1
ATOM 722 C CA . VAL A 1 98 ? -2.392 -3.468 14.954 1.00 86.31 98 VAL A CA 1
ATOM 723 C C . VAL A 1 98 ? -1.021 -2.837 14.717 1.00 86.31 98 VAL A C 1
ATOM 725 O O . VAL A 1 98 ? -0.642 -2.636 13.563 1.00 86.31 98 VAL A O 1
ATOM 728 N N . ALA A 1 99 ? -0.246 -2.596 15.776 1.00 86.50 99 ALA A N 1
ATOM 729 C CA . ALA A 1 99 ? 1.101 -2.041 15.684 1.00 86.50 99 ALA A CA 1
ATOM 730 C C . ALA A 1 99 ? 2.040 -2.941 14.867 1.00 86.50 99 ALA A C 1
ATOM 732 O O . ALA A 1 99 ? 2.752 -2.447 13.993 1.00 86.50 99 ALA A O 1
ATOM 733 N N . ILE A 1 100 ? 2.002 -4.262 15.079 1.00 89.31 100 ILE A N 1
ATOM 734 C CA . ILE A 1 100 ? 2.799 -5.216 14.291 1.00 89.31 100 ILE A CA 1
ATOM 735 C C . ILE A 1 100 ? 2.375 -5.189 12.818 1.00 89.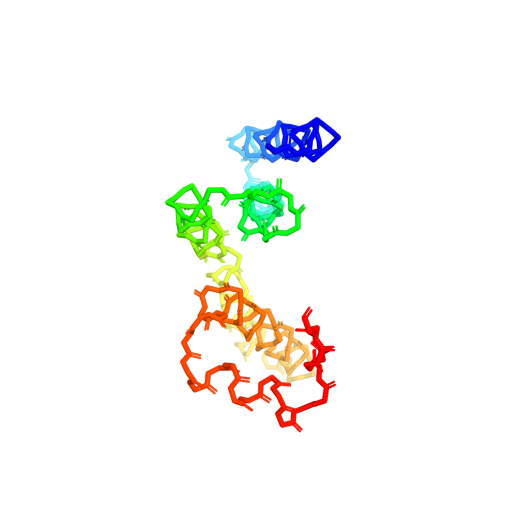31 100 ILE A C 1
ATOM 737 O O . ILE A 1 100 ? 3.233 -5.131 11.936 1.00 89.31 100 ILE A O 1
ATOM 741 N N . ARG A 1 101 ? 1.068 -5.188 12.523 1.00 86.19 101 ARG A N 1
ATOM 742 C CA . ARG A 1 101 ? 0.563 -5.123 11.138 1.00 86.19 101 ARG A CA 1
ATOM 743 C C . ARG A 1 101 ? 0.987 -3.833 10.439 1.00 86.19 101 ARG A C 1
ATOM 745 O O . ARG A 1 101 ? 1.454 -3.887 9.302 1.00 86.19 101 ARG A O 1
ATOM 752 N N . LEU A 1 102 ? 0.875 -2.697 11.126 1.00 87.12 102 LEU A N 1
ATOM 753 C CA . LEU A 1 102 ? 1.346 -1.400 10.643 1.00 87.12 102 LEU A CA 1
ATOM 754 C C . LEU A 1 102 ? 2.848 -1.399 10.385 1.00 87.12 102 LEU A C 1
ATOM 756 O O . LEU A 1 102 ? 3.279 -0.906 9.346 1.00 87.12 102 LEU A O 1
ATOM 760 N N . LEU A 1 103 ? 3.637 -1.972 11.296 1.00 87.81 103 LEU A N 1
ATOM 761 C CA . LEU A 1 103 ? 5.084 -2.065 11.152 1.00 87.81 103 LEU A CA 1
ATOM 762 C C . LEU A 1 103 ? 5.459 -2.901 9.924 1.00 87.81 103 LEU A C 1
ATOM 764 O O . LEU A 1 103 ? 6.245 -2.448 9.096 1.00 87.81 103 LEU A O 1
ATOM 768 N N . VAL A 1 104 ? 4.872 -4.091 9.773 1.00 87.44 104 VAL A N 1
ATOM 769 C CA . VAL A 1 104 ? 5.113 -4.968 8.615 1.00 87.44 104 VAL A CA 1
ATOM 770 C C . VAL A 1 104 ? 4.722 -4.266 7.316 1.00 87.44 104 VAL A C 1
ATOM 772 O O . VAL A 1 104 ? 5.483 -4.289 6.349 1.00 87.44 104 VAL A O 1
ATOM 775 N N . TYR A 1 105 ? 3.570 -3.597 7.298 1.00 86.62 105 TYR A N 1
ATOM 776 C CA . TYR A 1 105 ? 3.107 -2.851 6.134 1.00 86.62 105 TYR A CA 1
ATOM 777 C C . TYR A 1 105 ? 4.036 -1.677 5.790 1.00 86.62 105 TYR A C 1
ATOM 779 O O . TYR A 1 105 ? 4.451 -1.536 4.641 1.00 86.62 105 TYR A O 1
ATOM 787 N N . ALA A 1 106 ? 4.431 -0.871 6.778 1.00 85.94 106 ALA A N 1
ATOM 788 C CA . ALA A 1 106 ? 5.357 0.243 6.587 1.00 85.94 106 ALA A CA 1
ATOM 789 C C . ALA A 1 106 ? 6.721 -0.239 6.073 1.00 85.94 106 ALA A C 1
ATOM 791 O O . ALA A 1 106 ? 7.260 0.333 5.125 1.00 85.94 106 ALA A O 1
ATOM 792 N N . LEU A 1 107 ? 7.252 -1.328 6.637 1.00 85.38 107 LEU A N 1
ATOM 793 C CA . LEU A 1 107 ? 8.495 -1.945 6.172 1.00 85.38 107 LEU A CA 1
ATOM 794 C C . LEU A 1 107 ? 8.378 -2.449 4.730 1.00 85.38 107 LEU A C 1
ATOM 796 O O . LEU A 1 107 ? 9.309 -2.253 3.950 1.00 85.38 107 LEU A O 1
ATOM 800 N N . ALA A 1 108 ? 7.244 -3.042 4.349 1.00 83.00 108 ALA A N 1
ATOM 801 C CA . ALA A 1 108 ? 7.004 -3.470 2.974 1.00 83.00 108 ALA A CA 1
ATOM 802 C C . ALA A 1 108 ? 6.979 -2.277 2.003 1.00 83.00 108 ALA A C 1
ATOM 804 O O . ALA A 1 108 ? 7.649 -2.314 0.970 1.00 83.00 108 ALA A O 1
ATOM 805 N N . VAL A 1 109 ? 6.281 -1.192 2.353 1.00 83.19 109 VAL A N 1
ATOM 806 C CA . VAL A 1 109 ? 6.226 0.037 1.540 1.00 83.19 109 VAL A CA 1
ATOM 807 C C . VAL A 1 109 ? 7.617 0.653 1.388 1.00 83.19 109 VAL A C 1
ATOM 809 O O . VAL A 1 109 ? 8.039 0.952 0.270 1.00 83.19 109 VAL A O 1
ATOM 812 N N . VAL A 1 110 ? 8.371 0.778 2.483 1.00 83.06 110 VAL A N 1
ATOM 813 C CA . VAL A 1 110 ? 9.759 1.268 2.457 1.00 83.06 110 VAL A CA 1
ATOM 814 C C . VAL A 1 110 ? 10.637 0.358 1.596 1.00 83.06 110 VAL A C 1
ATOM 816 O O . VAL A 1 110 ? 11.399 0.854 0.769 1.00 83.06 110 VAL A O 1
ATOM 819 N N . GLY A 1 111 ? 10.502 -0.962 1.726 1.00 78.62 111 GLY A N 1
ATOM 820 C CA . GLY A 1 111 ? 11.234 -1.931 0.912 1.00 78.62 111 GLY A CA 1
ATOM 821 C C . GLY A 1 111 ? 10.965 -1.782 -0.588 1.00 78.62 111 GLY A C 1
ATOM 822 O O . GLY A 1 111 ? 11.901 -1.849 -1.381 1.00 78.62 111 GLY A O 1
ATOM 823 N N . ILE A 1 112 ? 9.715 -1.521 -0.978 1.00 76.44 112 ILE A N 1
ATOM 824 C CA . ILE A 1 112 ? 9.308 -1.325 -2.379 1.00 76.44 112 ILE A CA 1
ATOM 825 C C . ILE A 1 112 ? 9.829 0.008 -2.935 1.00 76.44 112 ILE A C 1
ATOM 827 O O . ILE A 1 112 ? 10.309 0.069 -4.070 1.00 76.44 112 ILE A O 1
ATOM 831 N N . VAL A 1 113 ? 9.742 1.081 -2.148 1.00 73.12 113 VAL A N 1
ATOM 832 C CA . VAL A 1 113 ? 10.140 2.433 -2.574 1.00 73.12 113 VAL A CA 1
ATOM 833 C C . VAL A 1 113 ? 11.661 2.569 -2.653 1.00 73.12 113 VAL A C 1
ATOM 835 O O . VAL A 1 113 ? 12.181 3.193 -3.579 1.00 73.12 113 VAL A O 1
ATOM 838 N N . PHE A 1 114 ? 12.379 1.958 -1.710 1.00 73.50 114 PHE A N 1
ATOM 839 C CA . PHE A 1 114 ? 13.828 2.077 -1.564 1.00 73.50 114 PHE A CA 1
ATOM 840 C C . PHE A 1 114 ? 14.596 0.820 -1.998 1.00 73.50 114 PHE A C 1
ATOM 842 O O . PHE A 1 114 ? 15.754 0.663 -1.619 1.00 73.50 114 PHE A O 1
ATOM 849 N N . ASP A 1 115 ? 14.018 -0.054 -2.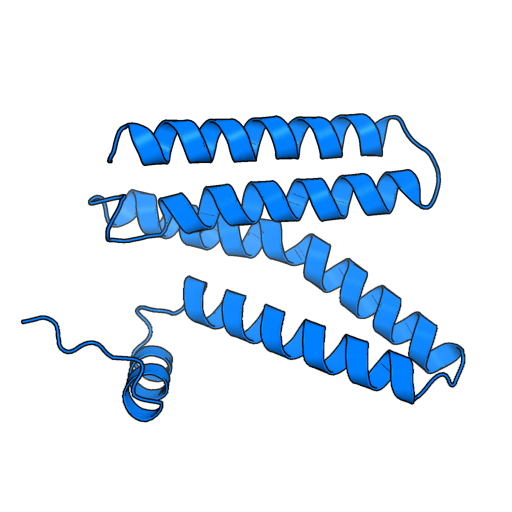823 1.00 70.94 115 ASP A N 1
ATOM 850 C CA . ASP A 1 115 ? 14.673 -1.277 -3.328 1.00 70.94 115 ASP A CA 1
ATOM 851 C C . ASP A 1 115 ? 16.056 -1.027 -3.983 1.00 70.94 115 ASP A C 1
ATOM 853 O O . ASP A 1 115 ? 16.949 -1.876 -3.941 1.00 70.94 115 ASP A O 1
ATOM 857 N N . HIS A 1 116 ? 16.258 0.156 -4.568 1.00 63.97 116 HIS A N 1
ATOM 858 C CA . HIS A 1 116 ? 17.504 0.592 -5.196 1.00 63.97 116 HIS A CA 1
ATOM 859 C C . HIS A 1 116 ? 18.453 1.308 -4.227 1.00 63.97 116 HIS A C 1
ATOM 861 O O . HIS A 1 116 ? 19.611 1.547 -4.576 1.00 63.97 116 HIS A O 1
ATOM 867 N N . HIS A 1 117 ? 18.001 1.648 -3.017 1.00 68.00 117 HIS A N 1
ATOM 868 C CA . HIS A 1 117 ? 18.844 2.292 -2.021 1.00 68.00 117 HIS A CA 1
ATOM 869 C C . HIS A 1 117 ? 19.866 1.279 -1.475 1.00 68.00 117 HIS A C 1
ATOM 871 O O . HIS A 1 117 ? 19.485 0.184 -1.047 1.00 68.00 117 HIS A O 1
ATOM 877 N N . PRO A 1 118 ? 21.170 1.615 -1.435 1.00 63.12 118 PRO A N 1
ATOM 878 C CA . PRO A 1 118 ? 22.226 0.659 -1.096 1.00 63.12 118 PRO A CA 1
ATOM 879 C C . PRO A 1 118 ? 22.056 0.044 0.299 1.00 63.12 118 PRO A C 1
ATOM 881 O O . PRO A 1 118 ? 22.396 -1.118 0.502 1.00 63.12 118 PRO A O 1
ATOM 884 N N . VAL A 1 119 ? 21.496 0.794 1.253 1.00 71.00 119 VAL A N 1
ATOM 885 C CA . VAL A 1 119 ? 21.234 0.311 2.620 1.00 71.00 119 VAL A CA 1
ATOM 886 C C . VAL A 1 119 ? 20.139 -0.760 2.644 1.00 71.00 119 VAL A C 1
ATOM 888 O O . VAL A 1 119 ? 20.324 -1.806 3.260 1.00 71.00 119 VAL A O 1
ATOM 891 N N . VAL A 1 120 ? 19.034 -0.541 1.926 1.00 66.19 120 VAL A N 1
ATOM 892 C CA . VAL A 1 120 ? 17.906 -1.484 1.869 1.00 66.19 120 VAL A CA 1
ATOM 893 C C . VAL A 1 120 ? 18.308 -2.734 1.101 1.00 66.19 120 VAL A C 1
ATOM 895 O O . VAL A 1 120 ? 18.088 -3.846 1.573 1.00 66.19 120 VAL A O 1
ATOM 898 N N . ARG A 1 121 ? 19.019 -2.573 -0.020 1.00 68.50 121 ARG A N 1
ATOM 899 C CA . ARG A 1 121 ? 19.558 -3.701 -0.787 1.00 68.50 121 ARG A CA 1
ATOM 900 C C . ARG A 1 121 ? 20.496 -4.575 0.054 1.00 68.50 121 ARG A C 1
ATOM 902 O O . ARG A 1 121 ? 20.388 -5.797 -0.001 1.00 68.50 121 ARG A O 1
ATOM 909 N N . ARG A 1 122 ? 21.367 -3.971 0.874 1.00 69.88 122 ARG A N 1
ATOM 910 C CA . ARG A 1 122 ? 22.230 -4.702 1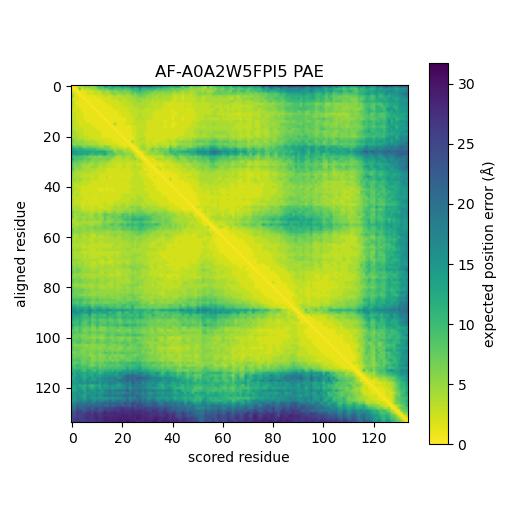.823 1.00 69.88 122 ARG A CA 1
ATOM 911 C C . ARG A 1 122 ? 21.425 -5.412 2.913 1.00 69.88 122 ARG A C 1
ATOM 913 O O . ARG A 1 122 ? 21.769 -6.536 3.264 1.00 69.88 122 ARG A O 1
ATOM 920 N N . ALA A 1 123 ? 20.371 -4.792 3.441 1.00 70.19 123 ALA A N 1
ATOM 921 C CA . ALA A 1 123 ? 19.499 -5.422 4.433 1.00 70.19 123 ALA A CA 1
ATOM 922 C C . ALA A 1 123 ? 18.764 -6.643 3.850 1.00 70.19 123 ALA A C 1
ATOM 924 O O . ALA A 1 123 ? 18.807 -7.720 4.438 1.00 70.19 123 ALA A O 1
ATOM 925 N N . VAL A 1 124 ? 18.191 -6.516 2.649 1.00 67.19 124 VAL A N 1
ATOM 926 C CA . VAL A 1 124 ? 17.535 -7.619 1.920 1.00 67.19 124 VAL A CA 1
ATOM 927 C C . VAL A 1 124 ? 18.526 -8.742 1.587 1.00 67.19 124 VAL A C 1
ATOM 929 O O . VAL A 1 124 ? 18.196 -9.918 1.730 1.00 67.19 124 VAL A O 1
ATOM 932 N N . GLN A 1 125 ? 19.762 -8.399 1.202 1.00 70.44 125 GLN A N 1
ATOM 933 C 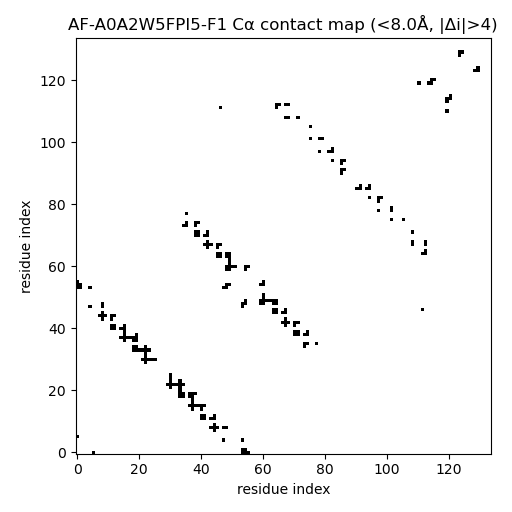CA . GLN A 1 125 ? 20.840 -9.371 0.982 1.00 70.44 125 GLN A CA 1
ATOM 934 C C . GLN A 1 125 ? 21.218 -10.129 2.259 1.00 70.44 125 GLN A C 1
ATOM 936 O O . GLN A 1 125 ? 21.364 -11.348 2.213 1.00 70.44 125 GLN A O 1
ATOM 941 N N . ARG A 1 126 ? 21.342 -9.436 3.398 1.00 72.31 126 ARG A N 1
ATOM 942 C CA . ARG A 1 126 ? 21.646 -10.063 4.697 1.00 72.31 126 ARG A CA 1
ATOM 943 C C . ARG A 1 126 ? 20.543 -11.001 5.178 1.00 72.31 126 ARG A C 1
ATOM 945 O O . ARG A 1 126 ? 20.840 -11.978 5.850 1.00 72.31 126 ARG A O 1
ATOM 952 N N . LEU A 1 127 ? 19.295 -10.720 4.814 1.00 70.75 127 LEU A N 1
ATOM 953 C CA . LEU A 1 127 ? 18.138 -11.556 5.136 1.00 70.75 127 LEU A CA 1
ATOM 954 C C . LEU A 1 127 ? 17.973 -12.761 4.188 1.00 70.75 127 LEU A C 1
ATOM 956 O O . LEU A 1 127 ? 16.997 -13.492 4.301 1.00 70.75 127 LEU A O 1
ATOM 960 N N . GLY A 1 128 ? 18.896 -12.978 3.242 1.00 61.81 128 GLY A N 1
ATOM 961 C CA . GLY A 1 128 ? 18.868 -14.136 2.339 1.00 61.81 128 GLY A CA 1
ATOM 962 C C . GLY A 1 128 ? 17.850 -14.041 1.196 1.00 61.81 128 GLY A C 1
ATOM 963 O O . GLY A 1 128 ? 17.802 -14.926 0.349 1.00 61.81 128 GLY A O 1
ATOM 964 N N . PHE A 1 129 ? 17.087 -12.948 1.099 1.00 59.88 129 PHE A N 1
ATOM 965 C CA . PHE A 1 129 ? 16.096 -12.732 0.033 1.00 59.88 129 PHE A CA 1
ATOM 966 C C . PHE A 1 129 ? 16.708 -12.268 -1.297 1.00 59.88 129 PHE A C 1
ATOM 968 O O . PHE A 1 129 ? 16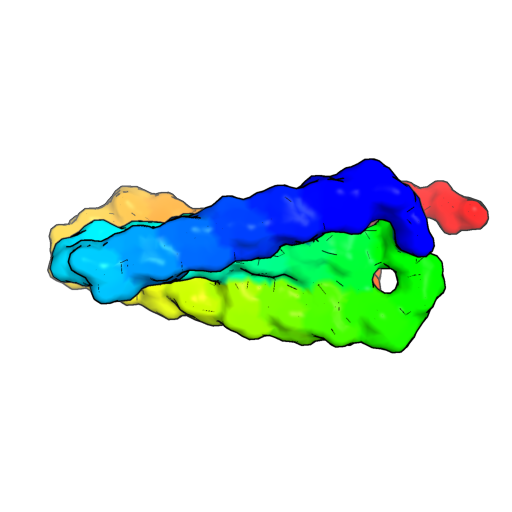.002 -12.049 -2.281 1.00 59.88 129 PHE A O 1
ATOM 975 N N . SER A 1 130 ? 18.032 -12.122 -1.360 1.00 50.00 130 SER A N 1
ATOM 976 C CA . SER A 1 130 ? 18.731 -11.866 -2.613 1.00 50.00 130 SER A CA 1
ATOM 977 C C . SER A 1 130 ? 18.905 -13.170 -3.381 1.00 50.00 130 SER A C 1
ATOM 979 O O . SER A 1 130 ? 19.917 -13.854 -3.229 1.00 50.00 130 SER A O 1
ATOM 981 N N . ALA A 1 131 ? 17.972 -13.467 -4.286 1.00 49.09 131 ALA A N 1
ATOM 982 C CA . ALA A 1 131 ? 18.299 -14.309 -5.426 1.00 49.09 131 ALA A CA 1
ATOM 983 C C . ALA A 1 131 ? 19.461 -13.635 -6.170 1.00 49.09 131 ALA A C 1
ATOM 985 O O . ALA A 1 131 ? 19.291 -12.601 -6.817 1.00 49.09 131 ALA A O 1
ATOM 986 N N . SER A 1 132 ? 20.657 -14.204 -6.025 1.00 40.78 132 SER A N 1
ATOM 987 C CA . SER A 1 132 ? 21.780 -13.958 -6.919 1.00 40.78 132 SER A CA 1
ATOM 988 C C . SER A 1 132 ? 21.318 -14.312 -8.333 1.00 40.78 132 SER A C 1
ATOM 990 O O . SER A 1 132 ? 21.336 -15.473 -8.734 1.00 40.78 132 SER A O 1
ATOM 992 N N . LYS A 1 133 ? 20.802 -13.327 -9.068 1.00 41.06 133 LYS A N 1
ATOM 993 C CA . LYS A 1 133 ? 20.642 -13.432 -10.512 1.00 41.06 133 LYS A CA 1
ATOM 994 C C . LYS A 1 133 ? 21.870 -12.786 -11.135 1.00 41.06 133 LYS A C 1
ATOM 996 O O . LYS A 1 133 ? 22.050 -11.573 -11.039 1.00 41.06 133 LYS A O 1
ATOM 1001 N N . ARG A 1 134 ? 22.722 -13.669 -11.662 1.00 35.72 134 ARG A N 1
ATOM 1002 C CA . ARG A 1 134 ? 23.623 -13.396 -12.784 1.00 35.72 134 ARG A CA 1
ATOM 1003 C C . ARG A 1 134 ? 22.889 -12.640 -13.887 1.00 35.72 134 ARG A C 1
ATOM 1005 O O . ARG A 1 134 ? 21.680 -12.919 -14.066 1.00 35.72 134 ARG A O 1
#

Nearest PDB structures (foldseek):
  8e0o-assembly1_A  TM=6.300E-01  e=4.000E+00  synthetic construct
  7tdz-assembly1_I  TM=2.693E-01  e=6.287E+00  Xenopus laevis
  7tdz-assembly1_i  TM=2.693E-01  e=6.287E+00  Xenopus laevis

Foldseek 3Di:
DDPVLVVQLVVLQVVLVVLCVQLVVDDDPSVLRSLQSSLVSQLVSLLSQLDCVRHVDPVSNLVSLVSNVVSVVSNLVVLVVVLVVCVVVVVVVVNVVSVVVSVVSVVVSCCSNCVVPPVSVVVCVVVVVDPPDD

Radius of gyration: 17.03 Å; Cα contacts (8 Å, |Δi|>4): 131; chains: 1; bounding box: 45×23×49 Å

Organism: NCBI:txid76731

Secondary structure (DSSP, 8-state):
--HHHHHHHHHHHHHHHHHHHHHHHS-THHHHHHHHHHHHHHHHHHHHHH-TTT---HHHHHHHHHHHHHHHHHHHHHHHHHHHHHHHTT-HHHHHHHHHHHHHHHHHHHHHHTTTSHHHHHHHHHTT------